Protein AF-A0A4R3AC94-F1 (afdb_monomer)

Mean predicted aligned error: 12.3 Å

Foldseek 3Di:
DDDDDPPDDPDDDPVPPPPVVVLVVLVVLLVQLQVLLQQLLVLVVVCVVPVVVRVVSNVVSVCSNLVSLVVCLVVVVSLVVSLVVVLVDPVQQVAKDFRHHDDPVDPDDCLWGIARSSVSSVQCCVACPVVVHSDGDRTPVPRPDDGPRPDPDPPPPDDVVNVVVVVVVD

Structure (mmCIF, N/CA/C/O backbone):
data_AF-A0A4R3AC94-F1
#
_entry.id   AF-A0A4R3AC94-F1
#
loop_
_atom_site.group_PDB
_atom_site.id
_atom_site.type_symbol
_atom_site.label_atom_id
_atom_site.label_alt_id
_atom_site.label_comp_id
_atom_site.label_asym_id
_atom_site.label_entity_id
_atom_site.label_seq_id
_atom_site.pdbx_PDB_ins_code
_atom_site.Cartn_x
_atom_site.Cartn_y
_atom_site.Cartn_z
_atom_site.occupancy
_atom_site.B_iso_or_equiv
_atom_site.auth_seq_id
_atom_site.auth_comp_id
_atom_site.auth_asym_id
_atom_site.auth_atom_id
_atom_site.pdbx_PDB_model_num
ATOM 1 N N . MET A 1 1 ? -14.802 66.924 27.720 1.00 38.78 1 MET A N 1
ATOM 2 C CA . MET A 1 1 ? -15.294 66.240 26.504 1.00 38.78 1 MET A CA 1
ATOM 3 C C . MET A 1 1 ? -14.454 64.991 26.270 1.00 38.78 1 MET A C 1
ATOM 5 O O . MET A 1 1 ? -13.245 65.135 26.208 1.00 38.78 1 MET A O 1
ATOM 9 N N . ARG A 1 2 ? -15.127 63.834 26.123 1.00 39.66 2 ARG A N 1
ATOM 10 C CA . ARG A 1 2 ? -14.698 62.571 25.467 1.00 39.66 2 ARG A CA 1
ATOM 11 C C . ARG A 1 2 ? -13.507 61.849 26.119 1.00 39.66 2 ARG A C 1
ATOM 13 O O . ARG A 1 2 ? -12.362 62.178 25.867 1.00 39.66 2 ARG A O 1
ATOM 20 N N . VAL A 1 3 ? -13.748 61.033 27.145 1.00 45.91 3 VAL A N 1
ATOM 21 C CA . VAL A 1 3 ? -14.229 59.629 27.113 1.00 45.91 3 VAL A CA 1
ATOM 22 C C . VAL A 1 3 ? -13.205 58.671 26.494 1.00 45.91 3 VAL A C 1
ATOM 24 O O . VAL A 1 3 ? -12.883 58.721 25.314 1.00 45.91 3 VAL A O 1
ATOM 27 N N . ILE A 1 4 ? -12.735 57.829 27.407 1.00 53.28 4 ILE A N 1
ATOM 28 C CA . ILE A 1 4 ? -11.863 56.661 27.361 1.00 53.28 4 ILE A CA 1
ATOM 29 C C . ILE A 1 4 ? -12.256 55.642 26.269 1.00 53.28 4 ILE A C 1
ATOM 31 O O . ILE A 1 4 ? -13.399 55.582 25.823 1.00 53.28 4 ILE A O 1
ATOM 35 N N . THR A 1 5 ? -11.287 54.774 25.953 1.00 53.44 5 THR A N 1
ATOM 36 C CA . THR A 1 5 ? -11.392 53.441 25.321 1.00 53.44 5 THR A CA 1
ATOM 37 C C . THR A 1 5 ? -11.646 53.348 23.819 1.00 53.44 5 THR A C 1
ATOM 39 O O . THR A 1 5 ? -12.766 53.160 23.367 1.00 53.44 5 THR A O 1
ATOM 42 N N . THR A 1 6 ? -10.553 53.219 23.069 1.00 53.44 6 THR A N 1
ATOM 43 C CA . THR A 1 6 ? -10.477 52.282 21.934 1.00 53.44 6 THR A CA 1
ATOM 44 C C . THR A 1 6 ? -9.179 51.482 22.033 1.00 53.44 6 THR A C 1
ATOM 46 O O . THR A 1 6 ? -8.285 51.593 21.202 1.00 53.44 6 THR A O 1
ATOM 49 N N . LEU A 1 7 ? -9.058 50.695 23.105 1.00 52.22 7 LEU A N 1
ATOM 50 C CA . LEU A 1 7 ? -8.028 49.666 23.261 1.00 52.22 7 LEU A CA 1
ATOM 51 C C . LEU A 1 7 ? -8.704 48.343 23.643 1.00 52.22 7 LEU A C 1
ATOM 53 O O . LEU A 1 7 ? -8.470 47.799 24.713 1.00 52.22 7 LEU A O 1
ATOM 57 N N . ALA A 1 8 ? -9.630 47.874 22.806 1.00 55.38 8 ALA A N 1
ATOM 58 C CA . ALA A 1 8 ? -10.289 46.584 22.991 1.00 55.38 8 ALA A CA 1
ATOM 59 C C . ALA A 1 8 ? -10.996 46.147 21.701 1.00 55.38 8 ALA A C 1
ATOM 61 O O . ALA A 1 8 ? -12.207 46.267 21.602 1.00 55.38 8 ALA A O 1
ATOM 62 N N . PHE A 1 9 ? -10.252 45.666 20.702 1.00 48.97 9 PHE A N 1
ATOM 63 C CA . PHE A 1 9 ? -10.801 44.747 19.688 1.00 48.97 9 PHE A CA 1
ATOM 64 C C . PHE A 1 9 ? -9.694 43.884 19.056 1.00 48.97 9 PHE A C 1
ATOM 66 O O . PHE A 1 9 ? -9.683 43.619 17.860 1.00 48.97 9 PHE A O 1
ATOM 73 N N . LEU A 1 10 ? -8.729 43.443 19.873 1.00 48.06 10 LEU A N 1
ATOM 74 C CA . LEU A 1 10 ? -7.705 42.467 19.467 1.00 48.06 10 LEU A CA 1
ATOM 75 C C . LEU A 1 10 ? -7.747 41.203 20.332 1.00 48.06 10 LEU A C 1
ATOM 77 O O . LEU A 1 10 ? -6.744 40.537 20.555 1.00 48.06 10 LEU A O 1
ATOM 81 N N . VAL A 1 11 ? -8.935 40.874 20.833 1.00 53.88 11 VAL A N 1
ATOM 82 C CA . VAL A 1 11 ? -9.229 39.583 21.446 1.00 53.88 11 VAL A CA 1
ATOM 83 C C . VAL A 1 11 ? -10.618 39.205 20.976 1.00 53.88 11 VAL A C 1
ATOM 85 O O . VAL A 1 11 ? -11.588 39.764 21.463 1.00 53.88 11 VAL A O 1
ATOM 88 N N . LEU A 1 12 ? -10.684 38.337 19.971 1.00 47.81 12 LEU A N 1
ATOM 89 C CA . LEU A 1 12 ? -11.731 37.334 19.742 1.00 47.81 12 LEU A CA 1
ATOM 90 C C . LEU A 1 12 ? -11.558 36.809 18.323 1.00 47.81 12 LEU A C 1
ATOM 92 O O . LEU A 1 12 ? -12.331 37.135 17.445 1.00 47.81 12 LEU A O 1
ATOM 96 N N . PHE A 1 13 ? -10.489 36.052 18.108 1.00 43.62 13 PHE A N 1
ATOM 97 C CA . PHE A 1 13 ? -10.521 34.793 17.371 1.00 43.62 13 PHE A CA 1
ATOM 98 C C . PHE A 1 13 ? -9.168 34.127 17.628 1.00 43.62 13 PHE A C 1
ATOM 100 O O . PHE A 1 13 ? -8.237 34.294 16.838 1.00 43.62 13 PHE A O 1
ATOM 107 N N . PRO A 1 14 ? -9.008 33.317 18.690 1.00 46.59 14 PRO A N 1
ATOM 108 C CA . PRO A 1 14 ? -8.213 32.132 18.474 1.00 46.59 14 PRO A CA 1
ATOM 109 C C . PRO A 1 14 ? -9.000 31.352 17.419 1.00 46.59 14 PRO A C 1
ATOM 111 O O . PRO A 1 14 ? -9.983 30.679 17.727 1.00 46.59 14 PRO A O 1
ATOM 114 N N . VAL A 1 15 ? -8.620 31.496 16.147 1.00 44.47 15 VAL A N 1
ATOM 115 C CA . VAL A 1 15 ? -8.930 30.466 15.165 1.00 44.47 15 VAL A CA 1
ATOM 116 C C . VAL A 1 15 ? -8.169 29.259 15.677 1.00 44.47 15 VAL A C 1
ATOM 118 O O . VAL A 1 15 ? -6.987 29.064 15.400 1.00 44.47 15 VAL A O 1
ATOM 121 N N . VAL A 1 16 ? -8.835 28.499 16.541 1.00 44.94 16 VAL A N 1
ATOM 122 C CA . VAL A 1 16 ? -8.410 27.178 16.945 1.00 44.94 16 VAL A CA 1
ATOM 123 C C . VAL A 1 16 ? -8.558 26.349 15.679 1.00 44.94 16 VAL A C 1
ATOM 125 O O . VAL A 1 16 ? -9.530 25.629 15.478 1.00 44.94 16 VAL A O 1
ATOM 128 N N . PHE A 1 17 ? -7.562 26.450 14.799 1.00 45.03 17 PHE A N 1
ATOM 129 C CA . PHE A 1 17 ? -7.185 25.368 13.915 1.00 45.03 17 PHE A CA 1
ATOM 130 C C . PHE A 1 17 ? -6.677 24.237 14.816 1.00 45.03 17 PHE A C 1
ATOM 132 O O . PHE A 1 17 ? -5.504 23.874 14.803 1.00 45.03 17 PHE A O 1
ATOM 139 N N . SER A 1 18 ? -7.588 23.624 15.574 1.00 41.56 18 SER A N 1
ATOM 140 C CA . SER A 1 18 ? -7.488 22.209 15.903 1.00 41.56 18 SER A CA 1
ATOM 141 C C . SER A 1 18 ? -7.780 21.456 14.604 1.00 41.56 18 SER A C 1
ATOM 143 O O . SER A 1 18 ? -8.777 20.758 14.446 1.00 41.56 18 SER A O 1
ATOM 145 N N . GLN A 1 19 ? -6.929 21.690 13.600 1.00 43.16 19 GLN A N 1
ATOM 146 C CA . GLN A 1 19 ? -6.794 20.772 12.492 1.00 43.16 19 GLN A CA 1
ATOM 147 C C . GLN A 1 19 ? -6.398 19.452 13.132 1.00 43.16 19 GLN A C 1
ATOM 149 O O . GLN A 1 19 ? -5.548 19.418 14.026 1.00 43.16 19 GLN A O 1
ATOM 154 N N . ASN A 1 20 ? -7.066 18.391 12.708 1.00 53.25 20 ASN A N 1
ATOM 155 C CA . ASN A 1 20 ? -6.890 17.013 13.141 1.00 53.25 20 ASN A CA 1
ATOM 156 C C . ASN A 1 20 ? -5.480 16.498 12.758 1.00 53.25 20 ASN A C 1
ATOM 158 O O . ASN A 1 20 ? -5.346 15.488 12.076 1.00 53.25 20 ASN A O 1
ATOM 162 N N . ARG A 1 21 ? -4.407 17.162 13.217 1.00 55.94 21 ARG A N 1
ATOM 163 C CA . ARG A 1 21 ? -3.003 16.891 12.868 1.00 55.94 21 ARG A CA 1
ATOM 164 C C . ARG A 1 21 ? -2.630 15.428 13.099 1.00 55.94 21 ARG A C 1
ATOM 166 O O . ARG A 1 21 ? -1.760 14.894 12.419 1.00 55.94 21 ARG A O 1
ATOM 173 N N . SER A 1 22 ? -3.280 14.774 14.064 1.00 60.38 22 SER A N 1
ATOM 174 C CA . SER A 1 22 ? -3.105 13.348 14.333 1.00 60.38 22 SER A CA 1
ATOM 175 C C . SER A 1 22 ? -3.688 12.463 13.228 1.00 60.38 22 SER A C 1
ATOM 177 O O . SER A 1 22 ? -3.003 11.540 12.800 1.00 60.38 22 SER A O 1
ATOM 179 N N . LYS A 1 23 ? -4.898 12.742 12.721 1.00 64.94 23 LYS A N 1
ATOM 180 C CA . LYS A 1 23 ? -5.487 11.998 11.591 1.00 64.94 23 LYS A CA 1
ATOM 181 C C . LYS A 1 23 ? -4.673 12.215 10.319 1.00 64.94 23 LYS A C 1
ATOM 183 O O . LYS A 1 23 ? -4.325 11.238 9.662 1.00 64.94 23 LYS A O 1
ATOM 188 N N . ASP A 1 24 ? -4.274 13.459 10.061 1.00 79.38 24 ASP A N 1
ATOM 189 C CA . ASP A 1 24 ? -3.456 13.820 8.898 1.00 79.38 24 ASP A CA 1
ATOM 190 C C . ASP A 1 24 ? -2.120 13.062 8.896 1.00 79.38 24 ASP A C 1
ATOM 192 O O . ASP A 1 24 ? -1.649 12.616 7.851 1.00 79.38 24 ASP A O 1
ATOM 196 N N . LYS A 1 25 ? -1.530 12.834 10.079 1.00 89.06 25 LYS A N 1
ATOM 197 C CA . LYS A 1 25 ? -0.308 12.032 10.225 1.00 89.06 25 LYS A CA 1
ATOM 198 C C . LYS A 1 25 ? -0.515 10.580 9.783 1.00 89.06 25 LYS A C 1
ATOM 200 O O . LYS A 1 25 ? 0.313 10.068 9.033 1.00 89.06 25 LYS A O 1
ATOM 205 N N . PHE A 1 26 ? -1.569 9.899 10.240 1.00 91.88 26 PHE A N 1
ATOM 206 C CA . PHE A 1 26 ? -1.799 8.492 9.874 1.00 91.88 26 PHE A CA 1
ATOM 207 C C . PHE A 1 26 ? -2.102 8.339 8.381 1.00 91.88 26 PHE A C 1
ATOM 209 O O . PHE A 1 26 ? -1.536 7.455 7.735 1.00 91.88 26 PHE A O 1
ATOM 216 N N . GLU A 1 27 ? -2.921 9.234 7.821 1.00 92.06 27 GLU A N 1
ATOM 217 C CA . GLU A 1 27 ? -3.221 9.249 6.384 1.00 92.06 27 GLU A CA 1
ATOM 218 C C . GLU A 1 27 ? -1.974 9.477 5.541 1.00 92.06 27 GLU A C 1
ATOM 220 O O . GLU A 1 27 ? -1.752 8.774 4.552 1.00 92.06 27 GLU A O 1
ATOM 225 N N . LEU A 1 28 ? -1.118 10.410 5.958 1.00 92.88 28 LEU A N 1
ATOM 226 C CA . LEU A 1 28 ? 0.140 10.690 5.282 1.00 92.88 28 LEU A CA 1
ATOM 227 C C . LEU A 1 28 ? 1.072 9.474 5.287 1.00 92.88 28 LEU A C 1
ATOM 229 O O . LEU A 1 28 ? 1.673 9.157 4.263 1.00 92.88 28 LEU A O 1
ATOM 233 N N . GLU A 1 29 ? 1.203 8.777 6.416 1.00 94.69 29 GLU A N 1
ATOM 234 C CA . GLU A 1 29 ? 2.059 7.589 6.514 1.00 94.69 29 GLU A CA 1
ATOM 235 C C . GLU A 1 29 ? 1.531 6.423 5.665 1.00 94.69 29 GLU A C 1
ATOM 237 O O . GLU A 1 29 ? 2.314 5.767 4.976 1.00 94.69 29 GLU A O 1
ATOM 242 N N . ILE A 1 30 ? 0.212 6.201 5.633 1.00 95.44 30 ILE A N 1
ATOM 243 C CA . ILE A 1 30 ? -0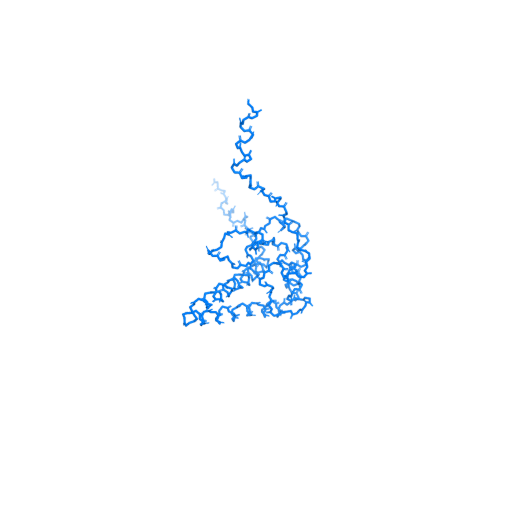.398 5.198 4.745 1.00 95.44 30 ILE A CA 1
ATOM 244 C C . ILE A 1 30 ? -0.211 5.592 3.271 1.00 95.44 30 ILE A C 1
ATOM 246 O O . ILE A 1 30 ? 0.170 4.760 2.446 1.00 95.44 30 ILE A O 1
ATOM 250 N N . SER 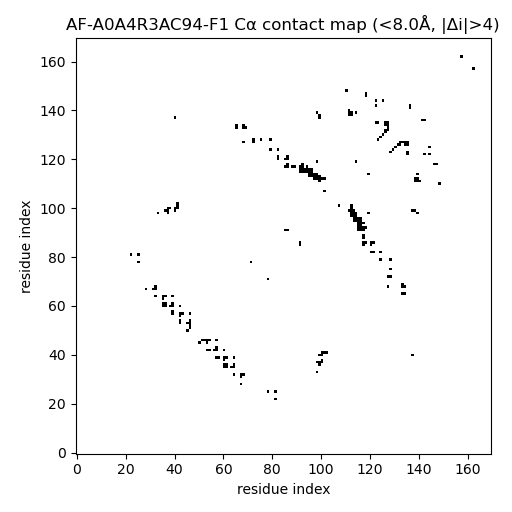A 1 31 ? -0.393 6.867 2.931 1.00 94.50 31 SER A N 1
ATOM 251 C CA . SER A 1 31 ? -0.182 7.371 1.567 1.00 94.50 31 SER A CA 1
ATOM 252 C C . SER A 1 31 ? 1.271 7.200 1.113 1.00 94.50 31 SER A C 1
ATOM 254 O O . SER A 1 31 ? 1.539 6.789 -0.022 1.00 94.50 31 SER A O 1
ATOM 256 N N . ARG A 1 32 ? 2.231 7.448 2.013 1.00 95.94 32 ARG A N 1
ATOM 257 C CA . ARG A 1 32 ? 3.661 7.205 1.778 1.00 95.94 32 ARG A CA 1
ATOM 258 C C . ARG A 1 32 ? 3.963 5.726 1.558 1.00 95.94 32 ARG A C 1
ATOM 260 O O . ARG A 1 32 ? 4.694 5.408 0.623 1.00 95.94 32 ARG A O 1
ATOM 267 N N . LEU A 1 33 ? 3.366 4.832 2.349 1.00 97.38 33 LEU A N 1
ATOM 268 C CA . LEU A 1 33 ? 3.495 3.384 2.172 1.00 97.38 33 LEU A CA 1
ATOM 269 C C . LEU A 1 33 ? 3.056 2.942 0.768 1.00 97.38 33 LEU A C 1
ATOM 271 O O . LEU A 1 33 ? 3.803 2.239 0.086 1.00 97.38 33 LEU A O 1
ATOM 275 N N . ILE A 1 34 ? 1.869 3.362 0.318 1.00 97.00 34 ILE A N 1
ATOM 276 C CA . ILE A 1 34 ? 1.346 2.980 -1.005 1.00 97.00 34 ILE A CA 1
ATOM 277 C C . ILE A 1 34 ? 2.173 3.595 -2.133 1.00 97.00 34 ILE A C 1
ATOM 279 O O . ILE A 1 34 ? 2.464 2.928 -3.125 1.00 97.00 34 ILE A O 1
ATOM 283 N N . THR A 1 35 ? 2.640 4.830 -1.962 1.00 95.94 35 THR A N 1
ATOM 284 C CA . THR A 1 35 ? 3.557 5.462 -2.919 1.00 95.94 35 THR A CA 1
ATOM 285 C C . THR A 1 35 ? 4.869 4.682 -3.034 1.00 95.94 35 THR A C 1
ATOM 287 O O . THR A 1 35 ? 5.311 4.387 -4.145 1.00 95.94 35 THR A O 1
ATOM 290 N N . ALA A 1 36 ? 5.467 4.288 -1.906 1.00 97.19 36 ALA A N 1
ATOM 291 C CA . ALA A 1 36 ? 6.700 3.504 -1.884 1.00 97.19 36 ALA A CA 1
ATOM 292 C C . ALA A 1 36 ? 6.512 2.115 -2.519 1.00 97.19 36 ALA A C 1
ATOM 294 O O . ALA A 1 36 ? 7.347 1.704 -3.325 1.00 97.19 36 ALA A O 1
ATOM 295 N N . LYS A 1 37 ? 5.388 1.435 -2.239 1.00 97.25 37 LYS A N 1
ATOM 296 C CA . LYS A 1 37 ? 5.006 0.171 -2.897 1.00 97.25 37 LYS A CA 1
ATOM 297 C C . LYS A 1 37 ? 4.986 0.321 -4.418 1.00 97.25 37 LYS A C 1
ATOM 299 O O . LYS A 1 37 ? 5.644 -0.437 -5.122 1.00 97.25 37 LYS A O 1
ATOM 304 N N . ARG A 1 38 ? 4.268 1.322 -4.933 1.00 95.75 38 ARG A N 1
ATOM 305 C CA . ARG A 1 38 ? 4.139 1.551 -6.383 1.00 95.75 38 ARG A CA 1
ATOM 306 C C . ARG A 1 38 ? 5.470 1.911 -7.035 1.00 95.75 38 ARG A C 1
ATOM 308 O O . ARG A 1 38 ? 5.736 1.491 -8.157 1.00 95.75 38 ARG A O 1
ATOM 315 N N . GLN A 1 39 ? 6.314 2.671 -6.341 1.00 96.38 39 GLN A N 1
ATOM 316 C CA . GLN A 1 39 ? 7.653 2.995 -6.828 1.00 96.38 39 GLN A CA 1
ATOM 317 C C . GLN A 1 39 ? 8.533 1.742 -6.923 1.00 96.38 39 GLN A C 1
ATOM 319 O O . GLN A 1 39 ? 9.263 1.586 -7.902 1.00 96.38 39 GLN A O 1
ATOM 324 N N . TYR A 1 40 ? 8.439 0.844 -5.940 1.00 97.44 40 TYR A N 1
ATOM 325 C CA . TYR A 1 40 ? 9.111 -0.450 -5.987 1.00 97.44 40 TYR A CA 1
ATOM 326 C C . TYR A 1 40 ? 8.623 -1.300 -7.163 1.00 97.44 40 TYR A C 1
ATOM 328 O O . TYR A 1 40 ? 9.443 -1.728 -7.969 1.00 97.44 40 TYR A O 1
ATOM 336 N N . GLU A 1 41 ? 7.309 -1.461 -7.334 1.00 95.94 41 GLU A N 1
ATOM 337 C CA . GLU A 1 41 ? 6.729 -2.219 -8.455 1.00 95.94 41 GLU A CA 1
ATOM 338 C C . GLU A 1 41 ? 7.154 -1.665 -9.821 1.00 95.94 41 GLU A C 1
ATOM 340 O O . GLU A 1 41 ? 7.499 -2.425 -10.725 1.00 95.94 41 GLU A O 1
ATOM 345 N N . LYS A 1 42 ? 7.201 -0.334 -9.958 1.00 94.69 42 LYS A N 1
ATOM 346 C CA . LYS A 1 42 ? 7.699 0.342 -11.160 1.00 94.69 42 LYS A CA 1
ATOM 347 C C . LYS A 1 42 ? 9.138 -0.050 -11.482 1.00 94.69 42 LYS A C 1
ATOM 349 O O . LYS A 1 42 ? 9.451 -0.387 -12.623 1.00 94.69 42 LYS A O 1
ATOM 354 N N . PHE A 1 43 ? 10.036 0.030 -10.502 1.00 95.94 43 PHE A N 1
ATOM 355 C CA . PHE A 1 43 ? 11.441 -0.297 -10.736 1.00 95.94 43 PHE A CA 1
ATOM 356 C C . PHE A 1 43 ? 11.685 -1.793 -10.860 1.00 95.94 43 PHE A C 1
ATOM 358 O O . PHE A 1 43 ? 12.597 -2.188 -11.582 1.00 95.94 43 PHE A O 1
ATOM 365 N N . GLU A 1 44 ? 10.872 -2.622 -10.216 1.00 95.12 44 GLU A N 1
ATOM 366 C CA . GLU A 1 44 ? 10.873 -4.062 -10.428 1.00 95.12 44 GLU A CA 1
ATOM 367 C C . GLU A 1 44 ? 10.589 -4.373 -11.902 1.00 95.12 44 GLU A C 1
ATOM 369 O O . GLU A 1 44 ? 11.382 -5.062 -12.540 1.00 95.12 44 GLU A O 1
ATOM 374 N N . GLU A 1 45 ? 9.545 -3.769 -12.474 1.00 92.88 45 GLU A N 1
ATOM 375 C CA . GLU A 1 45 ? 9.205 -3.934 -13.887 1.00 92.88 45 GLU A CA 1
ATOM 376 C C . GLU A 1 45 ? 10.290 -3.383 -14.825 1.00 92.88 45 GLU A C 1
ATOM 378 O O . GLU A 1 45 ? 10.673 -4.029 -15.799 1.00 92.88 45 GLU A O 1
ATOM 383 N N . TYR A 1 46 ? 10.857 -2.211 -14.525 1.00 93.50 46 TYR A N 1
ATOM 384 C CA . TYR A 1 46 ? 11.927 -1.639 -15.351 1.00 93.50 46 TYR A CA 1
ATOM 385 C C . TYR A 1 46 ? 13.217 -2.459 -15.298 1.00 93.50 46 TYR A C 1
ATOM 387 O O . TYR A 1 46 ? 13.938 -2.531 -16.295 1.00 93.50 46 TYR A O 1
ATOM 395 N N . THR A 1 47 ? 13.497 -3.106 -14.166 1.00 95.00 47 THR A N 1
ATOM 396 C CA . THR A 1 47 ? 14.659 -3.991 -14.011 1.00 95.00 47 THR A CA 1
ATOM 397 C C . THR A 1 47 ? 14.531 -5.231 -14.898 1.00 95.00 47 THR A C 1
ATOM 399 O O . THR A 1 47 ? 15.552 -5.708 -15.379 1.00 95.00 47 THR A O 1
ATOM 402 N N . LEU A 1 48 ? 13.311 -5.709 -15.194 1.00 92.25 48 LEU A N 1
ATOM 403 C CA . LEU A 1 48 ? 13.102 -6.806 -16.156 1.00 92.25 48 LEU A CA 1
ATOM 404 C C . LEU A 1 48 ? 13.564 -6.432 -17.572 1.00 92.25 48 LEU A C 1
ATOM 406 O O . LEU A 1 48 ? 14.031 -7.289 -18.312 1.00 92.25 48 LEU A O 1
ATOM 410 N N . LYS A 1 49 ? 13.450 -5.150 -17.945 1.00 91.38 49 LYS A N 1
ATOM 411 C CA . LYS A 1 49 ? 13.820 -4.645 -19.277 1.00 91.38 49 LYS A CA 1
ATOM 412 C C . LYS A 1 49 ? 15.273 -4.168 -19.352 1.00 91.38 49 LYS A C 1
ATOM 414 O O . LYS A 1 49 ? 15.913 -4.317 -20.387 1.00 91.38 49 LYS A O 1
ATOM 419 N N . LYS A 1 50 ? 15.776 -3.517 -18.296 1.00 92.75 50 LYS A N 1
ATOM 420 C CA . LYS A 1 50 ? 17.119 -2.904 -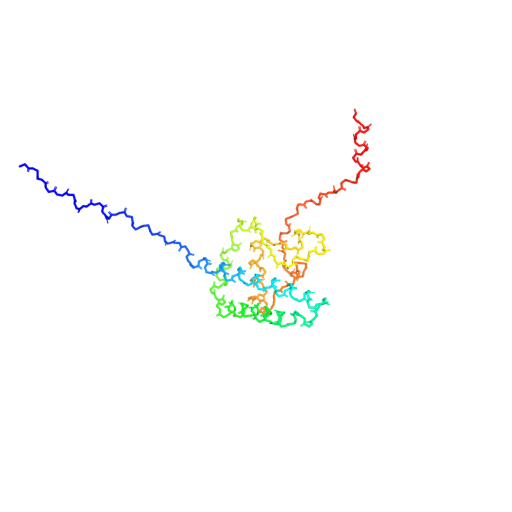18.241 1.00 92.75 50 LYS A CA 1
ATOM 421 C C . LYS A 1 50 ? 17.733 -3.072 -16.842 1.00 92.75 50 LYS A C 1
ATOM 423 O O . LYS A 1 50 ? 17.753 -2.105 -16.071 1.00 92.75 50 LYS A O 1
ATOM 428 N N . PRO A 1 51 ? 18.217 -4.274 -16.487 1.00 91.56 51 PRO A N 1
ATOM 429 C CA . PRO A 1 51 ? 18.631 -4.588 -15.121 1.00 91.56 51 PRO A CA 1
ATOM 430 C C . PRO A 1 51 ? 19.757 -3.683 -14.614 1.00 91.56 51 PRO A C 1
ATOM 432 O O . PRO A 1 51 ? 19.632 -3.116 -13.528 1.00 91.56 51 PRO A O 1
ATOM 435 N N . ASP A 1 52 ? 20.788 -3.447 -15.427 1.00 93.69 52 ASP A N 1
ATOM 436 C CA . ASP A 1 52 ? 21.972 -2.668 -15.030 1.00 93.69 52 ASP A CA 1
ATOM 437 C C . ASP A 1 52 ? 21.651 -1.207 -14.694 1.00 93.69 52 ASP A C 1
ATOM 439 O O . ASP A 1 52 ? 22.326 -0.581 -13.881 1.00 93.69 52 ASP A O 1
ATOM 443 N N . ARG A 1 53 ? 20.576 -0.660 -15.275 1.00 93.50 53 ARG A N 1
ATOM 444 C CA . ARG A 1 53 ? 20.165 0.732 -15.057 1.00 93.50 53 ARG A CA 1
ATOM 445 C C . ARG A 1 53 ? 19.300 0.917 -13.815 1.00 93.50 53 ARG A C 1
ATOM 447 O O . ARG A 1 53 ? 19.331 1.982 -13.203 1.00 93.50 53 ARG A O 1
ATOM 454 N N . TYR A 1 54 ? 18.476 -0.076 -13.481 1.00 94.62 54 TYR A N 1
ATOM 455 C CA . TYR A 1 54 ? 17.401 0.093 -12.498 1.00 94.62 54 TYR A CA 1
ATOM 456 C C . TYR A 1 54 ? 17.565 -0.745 -11.231 1.00 94.62 54 TYR A C 1
ATOM 458 O O . TYR A 1 54 ? 16.846 -0.488 -10.266 1.00 94.62 54 TYR A O 1
ATOM 466 N N . LYS A 1 55 ? 18.531 -1.673 -11.173 1.00 95.88 55 LYS A N 1
ATOM 467 C CA . LYS A 1 55 ? 18.747 -2.544 -10.005 1.00 95.88 55 LYS A CA 1
ATOM 468 C C . LYS A 1 55 ? 18.891 -1.763 -8.695 1.00 95.88 55 LYS A C 1
ATOM 470 O O . LYS A 1 55 ? 18.154 -2.027 -7.752 1.00 95.88 55 LYS A O 1
ATOM 475 N N . GLN A 1 56 ? 19.754 -0.745 -8.657 1.00 95.88 56 GLN A N 1
ATOM 476 C CA . GLN A 1 56 ? 19.954 0.064 -7.447 1.00 95.88 56 GLN A CA 1
ATOM 477 C C . GLN A 1 56 ? 18.683 0.824 -7.030 1.00 95.88 56 GLN A C 1
ATOM 479 O O . GLN A 1 56 ? 18.372 0.924 -5.844 1.00 95.88 56 GLN A O 1
ATOM 484 N N . LEU A 1 57 ? 17.913 1.331 -7.998 1.00 95.62 57 LEU A N 1
ATOM 485 C CA . LEU A 1 57 ? 16.652 2.029 -7.730 1.00 95.62 57 LEU A CA 1
ATOM 486 C C . LEU A 1 57 ? 15.568 1.069 -7.223 1.00 95.62 57 LEU A C 1
ATOM 488 O O . LEU A 1 57 ? 14.817 1.419 -6.309 1.00 95.62 57 LEU A O 1
ATOM 492 N N . LYS A 1 58 ? 15.515 -0.157 -7.757 1.00 96.69 58 LYS A N 1
ATOM 493 C CA . LYS A 1 58 ? 14.652 -1.231 -7.251 1.00 96.69 58 LYS A CA 1
ATOM 494 C C . LYS A 1 58 ? 14.995 -1.565 -5.799 1.00 96.69 58 LYS A C 1
ATOM 496 O O . LYS A 1 58 ? 14.104 -1.589 -4.957 1.00 96.69 58 LYS A O 1
ATOM 501 N N . ASP A 1 59 ? 16.272 -1.754 -5.487 1.00 96.69 59 ASP A N 1
ATOM 502 C CA . ASP A 1 59 ? 16.694 -2.121 -4.133 1.00 96.69 59 ASP A CA 1
ATOM 503 C C . ASP A 1 59 ? 16.436 -0.976 -3.138 1.00 96.69 59 ASP A C 1
ATOM 505 O O . ASP A 1 59 ? 15.937 -1.210 -2.036 1.00 96.69 59 ASP A O 1
ATOM 509 N N . SER A 1 60 ? 16.686 0.275 -3.537 1.00 96.38 60 SER A N 1
ATOM 510 C CA . SER A 1 60 ? 16.397 1.465 -2.723 1.00 96.38 60 SER A CA 1
ATOM 511 C C . SER A 1 60 ? 14.897 1.639 -2.451 1.00 96.38 60 SER A C 1
ATOM 513 O O . SER A 1 60 ? 14.479 1.834 -1.306 1.00 96.38 60 SER A O 1
ATOM 515 N N . SER A 1 61 ? 14.066 1.515 -3.488 1.00 97.00 61 SER A N 1
ATOM 516 C CA . SER A 1 61 ? 12.608 1.609 -3.346 1.00 97.00 61 SER A CA 1
ATOM 517 C C . SER A 1 61 ? 12.030 0.464 -2.512 1.00 97.00 61 SER A C 1
ATOM 519 O O . SER A 1 61 ? 11.150 0.711 -1.687 1.00 97.00 61 SER A O 1
ATOM 521 N N . TYR A 1 62 ? 12.577 -0.751 -2.631 1.00 97.94 62 TYR A N 1
ATOM 522 C CA . TYR A 1 62 ? 12.227 -1.875 -1.763 1.00 97.94 62 TYR A CA 1
ATOM 523 C C . TYR A 1 62 ? 12.545 -1.583 -0.290 1.00 97.94 62 TYR A C 1
ATOM 525 O O . TYR A 1 62 ? 11.686 -1.757 0.573 1.00 97.94 62 TYR A O 1
ATOM 533 N N . HIS A 1 63 ? 13.742 -1.067 0.011 1.00 97.94 63 HIS A N 1
ATOM 534 C CA . HIS A 1 63 ? 14.112 -0.693 1.381 1.00 97.94 63 HIS A CA 1
ATOM 535 C C . HIS A 1 63 ? 13.184 0.377 1.959 1.00 97.94 63 HIS A C 1
ATOM 537 O O . HIS A 1 63 ? 12.754 0.257 3.107 1.00 97.94 63 HIS A O 1
ATOM 543 N N . SER A 1 64 ? 12.835 1.396 1.168 1.00 97.50 64 SER A N 1
ATOM 544 C CA . SER A 1 64 ? 11.876 2.424 1.584 1.00 97.50 64 SER A CA 1
ATOM 545 C C . SER A 1 64 ? 10.502 1.821 1.883 1.00 97.50 64 SER A C 1
ATOM 547 O O . SER A 1 64 ? 9.935 2.066 2.949 1.00 97.50 64 SER A O 1
ATOM 549 N N . TYR A 1 65 ? 9.998 0.970 0.986 1.00 98.25 65 TYR A N 1
ATOM 550 C CA . TYR A 1 65 ? 8.714 0.294 1.134 1.00 98.25 65 TYR A CA 1
ATOM 551 C C . TYR A 1 65 ? 8.642 -0.557 2.412 1.00 98.25 65 TYR A C 1
ATOM 553 O O . TYR A 1 65 ? 7.743 -0.372 3.237 1.00 98.25 65 TYR A O 1
ATOM 561 N N . ILE A 1 66 ? 9.629 -1.429 2.629 1.00 98.25 66 ILE A N 1
ATOM 562 C CA . ILE A 1 66 ? 9.717 -2.251 3.843 1.00 98.25 66 ILE A CA 1
ATOM 563 C C . ILE A 1 66 ? 9.913 -1.380 5.092 1.00 98.25 66 ILE A C 1
ATOM 565 O O . ILE A 1 66 ? 9.364 -1.688 6.151 1.00 98.25 66 ILE A O 1
ATOM 569 N N . GLY A 1 67 ? 10.652 -0.273 4.983 1.00 97.62 67 GLY A N 1
ATOM 570 C CA . GLY A 1 67 ? 10.826 0.701 6.060 1.00 97.62 67 GLY A CA 1
ATOM 571 C C . GLY A 1 67 ? 9.498 1.270 6.562 1.00 97.62 67 GLY A C 1
ATOM 572 O O . GLY A 1 67 ? 9.268 1.311 7.772 1.00 97.62 67 GLY A O 1
ATOM 573 N N . TYR A 1 68 ? 8.583 1.625 5.654 1.00 97.69 68 TYR A N 1
ATOM 574 C CA . TYR A 1 68 ? 7.240 2.073 6.034 1.00 97.69 68 TYR A CA 1
ATOM 575 C C . TYR A 1 68 ? 6.424 0.966 6.710 1.00 97.69 68 TYR A C 1
ATOM 577 O O . TYR A 1 68 ? 5.795 1.228 7.734 1.00 97.69 68 TYR A O 1
ATOM 585 N N . ILE A 1 69 ? 6.477 -0.277 6.219 1.00 97.75 69 ILE A N 1
ATOM 586 C CA . ILE A 1 69 ? 5.787 -1.406 6.872 1.00 97.75 69 ILE A CA 1
ATOM 587 C C . ILE A 1 69 ? 6.302 -1.602 8.301 1.00 97.75 69 ILE A C 1
ATOM 589 O O . ILE A 1 69 ? 5.505 -1.702 9.234 1.00 97.75 69 ILE A O 1
ATOM 593 N N . LYS A 1 70 ? 7.626 -1.585 8.498 1.00 97.69 70 LYS A N 1
ATOM 594 C CA . LYS A 1 70 ? 8.238 -1.682 9.832 1.00 97.69 70 LYS A CA 1
ATOM 595 C C . LYS A 1 70 ? 7.771 -0.557 10.755 1.00 97.69 70 LYS A C 1
ATOM 597 O O . LYS A 1 70 ? 7.427 -0.825 11.902 1.00 97.69 70 LYS A O 1
ATOM 602 N N . LYS A 1 71 ? 7.698 0.678 10.251 1.00 95.81 71 LYS A N 1
ATOM 603 C CA . LYS A 1 71 ? 7.217 1.844 11.007 1.00 95.81 71 LYS A CA 1
ATOM 604 C C . LYS A 1 71 ? 5.741 1.734 11.406 1.00 95.81 71 LYS A C 1
ATOM 606 O O . LYS A 1 71 ? 5.368 2.152 12.503 1.00 95.81 71 LYS A O 1
ATOM 611 N N . LEU A 1 72 ? 4.894 1.179 10.539 1.00 95.88 72 LEU A N 1
ATOM 612 C CA . LEU A 1 72 ? 3.495 0.898 10.872 1.00 95.88 72 LEU A CA 1
ATOM 613 C C . LEU A 1 72 ? 3.406 -0.169 11.968 1.00 95.88 72 LEU A C 1
ATOM 615 O O . LEU A 1 72 ? 2.698 0.025 12.954 1.00 95.88 72 LEU A O 1
ATOM 619 N N . LYS A 1 73 ? 4.169 -1.263 11.834 1.00 96.12 73 LYS A N 1
ATOM 620 C CA . LYS A 1 73 ? 4.218 -2.351 12.825 1.00 96.12 73 LYS A CA 1
ATOM 621 C C . LYS A 1 73 ? 4.729 -1.888 14.190 1.00 96.12 73 LYS A C 1
ATOM 623 O O . LYS A 1 73 ? 4.132 -2.240 15.205 1.00 96.12 73 LYS A O 1
ATOM 628 N N . SER A 1 74 ? 5.770 -1.053 14.235 1.00 96.06 74 SER A N 1
ATOM 629 C CA . SER A 1 74 ? 6.306 -0.522 15.498 1.00 96.06 74 SER A CA 1
ATOM 630 C C . SER A 1 74 ? 5.301 0.358 16.248 1.00 96.06 74 SER A C 1
ATOM 632 O O . SER A 1 74 ? 5.371 0.461 17.465 1.00 96.06 74 SER A O 1
ATOM 634 N N . ASN A 1 75 ? 4.345 0.963 15.535 1.00 94.81 75 ASN A N 1
ATOM 635 C CA . ASN A 1 75 ? 3.269 1.785 16.095 1.00 94.81 75 ASN A CA 1
ATOM 636 C C . ASN A 1 75 ? 1.897 1.093 15.958 1.00 94.81 75 ASN A C 1
ATOM 638 O O . ASN A 1 75 ? 0.869 1.752 15.780 1.00 94.81 75 ASN A O 1
ATOM 642 N N . SER A 1 76 ? 1.875 -0.245 16.010 1.00 93.81 76 SER A N 1
ATOM 643 C CA . SER A 1 76 ? 0.709 -1.061 15.643 1.00 93.81 76 SER A CA 1
ATOM 644 C C . SER A 1 76 ? -0.571 -0.687 16.383 1.00 93.81 76 SER A C 1
ATOM 646 O O . SER A 1 76 ? -1.624 -0.624 15.758 1.00 93.81 76 SER A O 1
ATOM 648 N N . LYS A 1 77 ? -0.508 -0.399 17.689 1.00 94.75 77 LYS A N 1
ATOM 649 C CA . LYS A 1 77 ? -1.687 -0.033 18.491 1.00 94.75 77 LYS A CA 1
ATOM 650 C C . LYS A 1 77 ? -2.376 1.226 17.959 1.00 94.75 77 LYS A C 1
ATOM 652 O O . LYS A 1 77 ? -3.596 1.242 17.813 1.00 94.75 77 LYS A O 1
ATOM 657 N N . GLU A 1 78 ? -1.599 2.263 17.656 1.00 94.25 78 GLU A N 1
ATOM 658 C CA . GLU A 1 78 ? -2.120 3.537 17.156 1.00 94.25 78 GLU A CA 1
ATOM 659 C C . GLU A 1 78 ? -2.702 3.389 15.748 1.00 94.25 78 GLU A C 1
ATOM 661 O O . GLU A 1 78 ? -3.838 3.799 15.508 1.00 94.25 78 GLU A O 1
ATOM 666 N N . PHE A 1 79 ? -1.968 2.734 14.840 1.00 94.38 79 PHE A N 1
ATOM 667 C CA . PHE A 1 79 ? -2.438 2.503 13.472 1.00 94.38 79 PHE A CA 1
ATOM 668 C C . PHE A 1 79 ? -3.656 1.578 13.420 1.00 94.38 79 PHE A C 1
ATOM 670 O O . PHE A 1 79 ? -4.599 1.889 12.697 1.00 94.38 79 PHE A O 1
ATOM 677 N N . LYS A 1 80 ? -3.688 0.492 14.208 1.00 94.00 80 LYS A N 1
ATOM 678 C CA . LYS A 1 80 ? -4.875 -0.372 14.334 1.00 94.00 80 LYS A CA 1
ATOM 679 C C . LYS A 1 80 ? -6.082 0.431 14.797 1.00 94.00 80 LYS A C 1
ATOM 681 O O . LYS A 1 80 ? -7.147 0.310 14.209 1.00 94.00 80 LYS A O 1
ATOM 686 N N . ASN A 1 81 ? -5.931 1.263 15.830 1.00 94.12 81 ASN A N 1
ATOM 687 C CA . ASN A 1 81 ? -7.039 2.076 16.325 1.00 94.12 81 ASN A CA 1
ATOM 688 C C . ASN A 1 81 ? -7.525 3.080 15.267 1.00 94.12 81 ASN A C 1
ATOM 690 O O . ASN A 1 81 ? -8.727 3.204 15.042 1.00 94.12 81 ASN A O 1
ATOM 694 N N . TYR A 1 82 ? -6.603 3.764 14.583 1.00 94.44 82 TYR A N 1
ATOM 695 C CA . TYR A 1 82 ? -6.946 4.669 13.486 1.00 94.44 82 TYR A CA 1
ATOM 696 C C . TYR A 1 82 ? -7.708 3.934 12.371 1.00 94.44 82 TYR A C 1
ATOM 698 O O . TYR A 1 82 ? -8.811 4.344 12.013 1.00 94.44 82 TYR A O 1
ATOM 706 N N . ILE A 1 83 ? -7.173 2.810 11.887 1.00 93.62 83 ILE A N 1
ATOM 707 C CA . ILE A 1 83 ? -7.772 2.013 10.810 1.00 93.62 83 ILE A CA 1
ATOM 708 C C . ILE A 1 83 ? -9.137 1.461 11.223 1.00 93.62 83 ILE A C 1
ATOM 710 O O . ILE A 1 83 ? -10.099 1.631 10.482 1.00 93.62 83 ILE A O 1
ATOM 714 N N . ASN A 1 84 ? -9.261 0.881 12.417 1.00 93.06 84 ASN A N 1
ATOM 715 C CA . ASN A 1 84 ? -10.522 0.327 12.917 1.00 93.06 84 ASN A CA 1
ATOM 716 C C . ASN A 1 84 ? -11.625 1.382 13.055 1.00 93.06 84 ASN A C 1
ATOM 718 O O . ASN A 1 84 ? -12.807 1.062 12.932 1.00 93.06 84 ASN A O 1
ATOM 722 N N . ASN A 1 85 ? -11.262 2.639 13.313 1.00 92.56 85 ASN A N 1
ATOM 723 C CA . ASN A 1 85 ? -12.216 3.742 13.305 1.00 92.56 85 ASN A CA 1
ATOM 724 C C . ASN A 1 85 ? -12.521 4.216 11.881 1.00 92.56 85 ASN A C 1
ATOM 726 O O . ASN A 1 85 ? -13.674 4.503 11.574 1.00 92.56 85 ASN A O 1
ATOM 730 N N . ALA A 1 86 ? -11.519 4.252 11.001 1.00 91.19 86 ALA A N 1
ATOM 731 C CA . ALA A 1 86 ? -11.689 4.673 9.617 1.00 91.19 86 ALA A CA 1
ATOM 732 C C . ALA A 1 86 ? -12.575 3.711 8.808 1.00 91.19 86 ALA A C 1
ATOM 734 O O . ALA A 1 86 ? -13.456 4.170 8.092 1.00 91.19 86 ALA A O 1
ATOM 735 N N . ILE A 1 87 ? -12.429 2.391 8.971 1.00 90.44 87 ILE A N 1
ATOM 736 C CA . ILE A 1 87 ? -13.238 1.388 8.245 1.00 90.44 87 ILE A CA 1
ATOM 737 C C . ILE A 1 87 ? -14.736 1.429 8.587 1.00 90.44 87 ILE A C 1
ATOM 739 O O . ILE A 1 87 ? -15.538 0.837 7.872 1.00 90.44 87 ILE A O 1
ATOM 743 N N . LYS A 1 88 ? -15.129 2.124 9.663 1.00 90.25 88 LYS A N 1
ATOM 744 C CA . LYS A 1 88 ? -16.541 2.361 10.007 1.00 90.25 88 LYS A CA 1
ATOM 745 C C . LYS A 1 88 ? -17.164 3.486 9.173 1.00 90.25 88 LYS A C 1
ATOM 747 O O . LYS A 1 88 ? -18.384 3.601 9.137 1.00 90.25 88 LYS A O 1
ATOM 752 N N . ASN A 1 89 ? -16.349 4.323 8.528 1.00 89.25 89 ASN A N 1
ATOM 753 C CA . ASN A 1 89 ? -16.817 5.411 7.680 1.00 89.25 89 ASN A CA 1
ATOM 754 C C . ASN A 1 89 ? -17.052 4.914 6.247 1.00 89.25 89 ASN A C 1
ATOM 756 O O . ASN A 1 89 ? -16.113 4.783 5.462 1.00 89.25 89 ASN A O 1
ATOM 760 N N . THR A 1 90 ? -18.316 4.688 5.894 1.00 86.06 90 THR A N 1
ATOM 761 C CA . THR A 1 90 ? -18.721 4.192 4.571 1.00 86.06 90 THR A CA 1
ATOM 762 C C . THR A 1 90 ? -18.437 5.166 3.430 1.00 86.06 90 THR A C 1
ATOM 764 O O . THR A 1 90 ? -18.356 4.737 2.284 1.00 86.06 90 THR A O 1
ATOM 767 N N . GLU A 1 91 ? -18.237 6.459 3.704 1.00 88.31 91 GLU A N 1
ATOM 768 C CA . GLU A 1 91 ? -17.905 7.445 2.665 1.00 88.31 91 GLU A CA 1
ATOM 769 C C . GLU A 1 91 ? -16.530 7.188 2.032 1.00 88.31 91 GLU A C 1
ATOM 771 O O . GLU A 1 91 ? -16.314 7.514 0.866 1.00 88.31 91 GLU A O 1
ATOM 776 N N . LEU A 1 92 ? -15.622 6.517 2.753 1.00 87.69 92 LEU A N 1
ATOM 777 C CA . LEU A 1 92 ? -14.305 6.135 2.233 1.00 87.69 92 LEU A CA 1
ATOM 778 C C . LEU A 1 92 ? -14.372 5.088 1.109 1.00 87.69 92 LEU A C 1
ATOM 780 O O . LEU A 1 92 ? -13.372 4.853 0.434 1.00 87.69 92 LEU A O 1
ATOM 784 N N . ASP A 1 93 ? -15.530 4.457 0.898 1.00 88.38 93 ASP A N 1
ATOM 785 C CA . ASP A 1 93 ? -15.756 3.522 -0.210 1.00 88.38 93 ASP A CA 1
ATOM 786 C C . ASP A 1 93 ? -15.827 4.245 -1.571 1.00 88.38 93 ASP A C 1
ATOM 788 O O . ASP A 1 93 ? -15.575 3.652 -2.619 1.00 88.38 93 ASP A O 1
ATOM 792 N N . LYS A 1 94 ? -16.131 5.552 -1.559 1.00 87.00 94 LYS A N 1
ATOM 793 C CA . LYS A 1 94 ? -16.227 6.399 -2.759 1.00 87.00 94 LYS A CA 1
ATOM 794 C C . LYS A 1 94 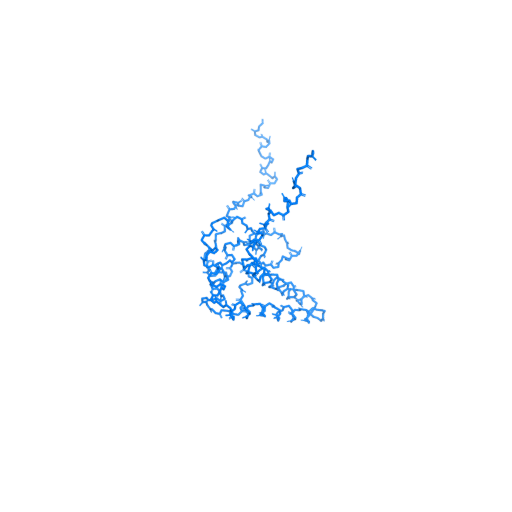? -14.873 6.977 -3.191 1.00 87.00 94 LYS A C 1
ATOM 796 O O . LYS A 1 94 ? -14.719 7.377 -4.342 1.00 87.00 94 LYS A O 1
ATOM 801 N N . GLU A 1 95 ? -13.894 7.038 -2.287 1.00 88.75 95 GLU A N 1
ATOM 802 C CA . GLU A 1 95 ? -12.556 7.571 -2.567 1.00 88.75 95 GLU A CA 1
ATOM 803 C C . GLU A 1 95 ? -11.672 6.470 -3.168 1.00 88.75 95 GLU A C 1
ATOM 805 O O . GLU A 1 95 ? -11.267 5.542 -2.470 1.00 88.75 95 GLU A O 1
ATOM 810 N N . LEU A 1 96 ? -11.374 6.560 -4.468 1.00 89.81 96 LEU A N 1
ATOM 811 C CA . LEU A 1 96 ? -10.518 5.602 -5.173 1.00 89.81 96 LEU A CA 1
ATOM 812 C C . LEU A 1 96 ? -9.056 6.055 -5.175 1.00 89.81 96 LEU A C 1
ATOM 814 O O . LEU A 1 96 ? -8.735 7.196 -5.501 1.00 89.81 96 LEU A O 1
ATOM 818 N N . LEU A 1 97 ? -8.157 5.124 -4.868 1.00 91.81 97 LEU A N 1
ATOM 819 C CA . LEU A 1 97 ? -6.717 5.338 -4.800 1.00 91.81 97 LEU A CA 1
ATOM 820 C C . LEU A 1 97 ? -5.990 4.360 -5.718 1.00 91.81 97 LEU A C 1
ATOM 822 O O . LEU A 1 97 ? -6.379 3.204 -5.865 1.00 91.81 97 LEU A O 1
ATOM 826 N N . MET A 1 98 ? -4.877 4.803 -6.298 1.00 91.50 98 MET A N 1
ATOM 827 C CA . MET A 1 98 ? -3.987 3.925 -7.056 1.00 91.50 98 MET A CA 1
ATOM 828 C C . MET A 1 98 ? -3.247 2.988 -6.095 1.00 91.50 98 MET A C 1
ATOM 830 O O . MET A 1 98 ? -2.454 3.449 -5.273 1.00 91.50 98 MET A O 1
ATOM 834 N N . TYR A 1 99 ? -3.478 1.684 -6.220 1.00 93.75 99 TYR A N 1
ATOM 835 C CA . TYR A 1 99 ? -2.877 0.649 -5.377 1.00 93.75 99 TYR A CA 1
ATOM 836 C C . TYR A 1 99 ? -1.598 0.058 -5.972 1.00 93.75 99 TYR A C 1
ATOM 838 O O . TYR A 1 99 ? -0.621 -0.185 -5.253 1.00 93.75 99 TYR A O 1
ATOM 846 N N . SER A 1 100 ? -1.607 -0.169 -7.284 1.00 92.62 100 SER A N 1
ATOM 847 C CA . SER A 1 100 ? -0.512 -0.811 -8.013 1.00 92.62 100 SER A CA 1
ATOM 848 C C . SER A 1 100 ? 0.122 0.144 -9.023 1.00 92.62 100 SER A C 1
ATOM 850 O O . SER A 1 100 ? -0.430 1.196 -9.376 1.00 92.62 100 SER A O 1
ATOM 852 N N . TYR A 1 101 ? 1.338 -0.176 -9.452 1.00 91.75 101 TYR A N 1
ATOM 853 C CA . TYR A 1 101 ? 1.962 0.497 -10.584 1.00 91.75 101 TYR A CA 1
ATOM 854 C C . TYR A 1 101 ? 1.177 0.222 -11.877 1.00 91.75 101 TYR A C 1
ATOM 856 O O . TYR A 1 101 ? 0.811 -0.916 -12.159 1.00 91.75 101 TYR A O 1
ATOM 864 N N . VAL A 1 102 ? 0.929 1.280 -12.656 1.00 88.69 102 VAL A N 1
ATOM 865 C CA . VAL A 1 102 ? 0.286 1.196 -13.972 1.00 88.69 102 VAL A CA 1
ATOM 866 C C . VAL A 1 102 ? 1.381 1.071 -15.024 1.00 88.69 102 VAL A C 1
ATOM 868 O O . VAL A 1 102 ? 2.143 2.021 -15.247 1.00 88.69 102 VAL A O 1
ATOM 871 N N . ASN A 1 103 ? 1.447 -0.089 -15.671 1.00 81.62 103 ASN A N 1
ATOM 872 C CA . ASN A 1 103 ? 2.294 -0.278 -16.840 1.00 81.62 103 ASN A CA 1
ATOM 873 C C . ASN A 1 103 ? 1.699 0.516 -18.012 1.00 81.62 103 ASN A C 1
ATOM 875 O O . ASN A 1 103 ? 0.529 0.353 -18.344 1.00 81.62 103 ASN A O 1
ATOM 879 N N . LYS A 1 104 ? 2.506 1.387 -18.623 1.00 80.75 104 LYS A N 1
ATOM 880 C CA . LYS A 1 104 ? 2.076 2.237 -19.743 1.00 80.75 104 LYS A CA 1
ATOM 881 C C . LYS A 1 104 ? 1.959 1.484 -21.070 1.00 80.75 104 LYS A C 1
ATOM 883 O O . LYS A 1 104 ? 1.387 2.027 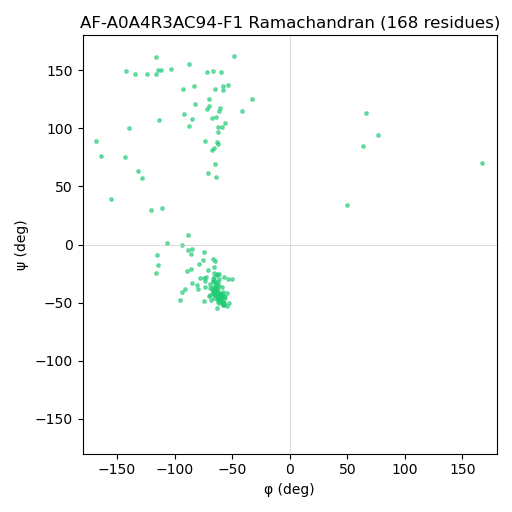-22.005 1.00 80.75 104 LYS A O 1
ATOM 888 N N . ASP A 1 105 ? 2.498 0.272 -21.142 1.00 82.75 105 ASP A N 1
ATOM 889 C CA . ASP A 1 105 ? 2.490 -0.553 -22.351 1.00 82.75 105 ASP A CA 1
ATOM 890 C C . ASP A 1 105 ? 1.200 -1.380 -22.491 1.00 82.75 105 ASP A C 1
ATOM 892 O O . ASP A 1 105 ? 0.992 -2.028 -23.513 1.00 82.75 105 ASP A O 1
ATOM 896 N N . LEU A 1 106 ? 0.342 -1.388 -21.464 1.00 79.25 106 LEU A N 1
ATOM 897 C CA . LEU A 1 106 ? -0.938 -2.092 -21.453 1.00 79.25 106 LEU A CA 1
ATOM 898 C C . LEU A 1 106 ? -2.098 -1.089 -21.389 1.00 79.25 106 LEU A C 1
ATOM 900 O O . LEU A 1 106 ? -1.940 -0.010 -20.809 1.00 79.25 106 LEU A O 1
ATOM 904 N N . PRO A 1 107 ? -3.274 -1.428 -21.951 1.00 82.88 107 PRO A N 1
ATOM 905 C CA . PRO A 1 107 ? -4.463 -0.605 -21.789 1.00 82.88 107 PRO A CA 1
ATOM 906 C C . PRO A 1 107 ? -4.789 -0.439 -20.302 1.00 82.88 107 PRO A C 1
ATOM 908 O O . PRO A 1 107 ? -4.716 -1.386 -19.516 1.00 82.88 107 PRO A O 1
ATOM 911 N N . PHE A 1 108 ? -5.129 0.788 -19.910 1.00 84.31 108 PHE A N 1
ATOM 912 C CA . PHE A 1 108 ? -5.458 1.091 -18.525 1.00 84.31 108 PHE A CA 1
ATOM 913 C C . PHE A 1 108 ? -6.795 0.451 -18.142 1.00 84.31 108 PHE A C 1
ATOM 915 O O . PHE A 1 108 ? -7.833 0.808 -18.696 1.00 84.31 108 PHE A O 1
ATOM 922 N N . ASP A 1 109 ? -6.764 -0.440 -17.150 1.00 83.50 109 ASP A N 1
ATOM 923 C CA . ASP A 1 109 ? -7.961 -0.965 -16.501 1.00 83.50 109 ASP A CA 1
ATOM 924 C C . ASP A 1 109 ? -8.021 -0.497 -15.034 1.00 83.50 109 ASP A C 1
ATOM 926 O O . ASP A 1 109 ? -7.260 -0.999 -14.194 1.00 83.50 109 ASP A O 1
ATOM 930 N N . PRO A 1 110 ? -8.921 0.440 -14.677 1.00 82.31 110 PRO A N 1
ATOM 931 C CA . PRO A 1 110 ? -9.026 0.934 -13.309 1.00 82.31 110 PRO A CA 1
ATOM 932 C C . PRO A 1 110 ? -9.282 -0.186 -12.292 1.00 82.31 110 PRO A C 1
ATOM 934 O O . PRO A 1 110 ? -8.819 -0.073 -11.156 1.00 82.31 110 PRO A O 1
ATOM 937 N N . TYR A 1 111 ? -9.926 -1.292 -12.682 1.00 82.25 111 TYR A N 1
ATOM 938 C CA . TYR A 1 111 ? -10.201 -2.423 -11.792 1.00 82.25 111 TYR A CA 1
ATOM 939 C C . TYR A 1 111 ? -8.958 -3.153 -11.308 1.00 82.25 111 TYR A C 1
ATOM 941 O O . TYR A 1 111 ? -8.970 -3.744 -10.229 1.00 82.25 111 TYR A O 1
ATOM 949 N N . HIS A 1 112 ? -7.892 -3.115 -12.100 1.00 85.94 112 HIS A N 1
ATOM 950 C CA . HIS A 1 112 ? -6.642 -3.791 -11.780 1.00 85.94 112 HIS A CA 1
ATOM 951 C C . HIS A 1 112 ? -5.697 -2.905 -10.966 1.00 85.94 112 HIS A C 1
ATOM 953 O O . HIS A 1 112 ? -4.831 -3.417 -10.253 1.00 85.94 112 HIS A O 1
ATOM 959 N N . TYR A 1 113 ? -5.862 -1.581 -11.050 1.00 88.94 113 TYR A N 1
ATOM 960 C CA . TYR A 1 113 ? -4.902 -0.625 -10.498 1.00 88.94 113 TYR A CA 1
ATOM 961 C C . TYR A 1 113 ? -5.436 0.220 -9.344 1.00 88.94 113 TYR A C 1
ATOM 963 O O . TYR A 1 113 ? -4.625 0.800 -8.616 1.00 88.94 113 TYR A O 1
ATOM 971 N N . THR A 1 114 ? -6.756 0.299 -9.155 1.00 92.00 114 THR A N 1
ATOM 972 C CA . THR A 1 114 ? -7.381 1.165 -8.144 1.00 92.00 114 THR A CA 1
ATOM 973 C C . THR A 1 114 ? -8.134 0.386 -7.071 1.00 92.00 114 THR A C 1
ATOM 975 O O . THR A 1 114 ? -8.703 -0.670 -7.325 1.00 92.00 114 THR A O 1
ATOM 978 N N . ILE A 1 115 ? -8.123 0.914 -5.849 1.00 93.75 115 ILE A N 1
ATOM 979 C CA . ILE A 1 115 ? -8.797 0.357 -4.673 1.00 93.75 115 ILE A CA 1
ATOM 980 C C . ILE A 1 115 ? -9.533 1.484 -3.947 1.00 93.75 115 ILE A C 1
ATOM 982 O O . ILE A 1 115 ? -9.042 2.615 -3.936 1.00 93.75 115 ILE A O 1
ATOM 986 N N . SER A 1 116 ? -10.681 1.207 -3.321 1.00 93.56 116 SER A N 1
ATOM 987 C CA . SER A 1 116 ? -11.293 2.199 -2.431 1.00 93.56 116 SER A CA 1
ATOM 988 C C . SER A 1 116 ? -10.416 2.414 -1.196 1.00 93.56 116 SER A C 1
ATOM 990 O O . SER A 1 116 ? -9.705 1.510 -0.746 1.00 93.56 116 SER A O 1
ATOM 992 N N . LYS A 1 117 ? -10.432 3.618 -0.627 1.00 93.75 117 LYS A N 1
ATOM 993 C CA . LYS A 1 117 ? -9.662 3.935 0.582 1.00 93.75 117 LYS A CA 1
ATOM 994 C C . LYS A 1 117 ? -10.106 3.077 1.765 1.00 93.75 117 LYS A C 1
ATOM 996 O O . LYS A 1 117 ? -9.267 2.630 2.547 1.00 93.75 117 LYS A O 1
ATOM 1001 N N . LEU A 1 118 ? -11.405 2.780 1.850 1.00 93.62 118 LEU A N 1
ATOM 1002 C CA . LEU A 1 118 ? -11.954 1.833 2.820 1.00 93.62 118 LEU A CA 1
ATOM 1003 C C . LEU A 1 118 ? -11.313 0.447 2.679 1.00 93.62 118 LEU A C 1
ATOM 1005 O O . LEU A 1 118 ? -10.806 -0.104 3.659 1.00 93.62 118 LEU A O 1
ATOM 1009 N N . ASP A 1 119 ? -11.291 -0.107 1.467 1.00 94.50 119 ASP A N 1
ATOM 1010 C CA . ASP A 1 119 ? -10.714 -1.427 1.230 1.00 94.50 119 ASP A CA 1
ATOM 10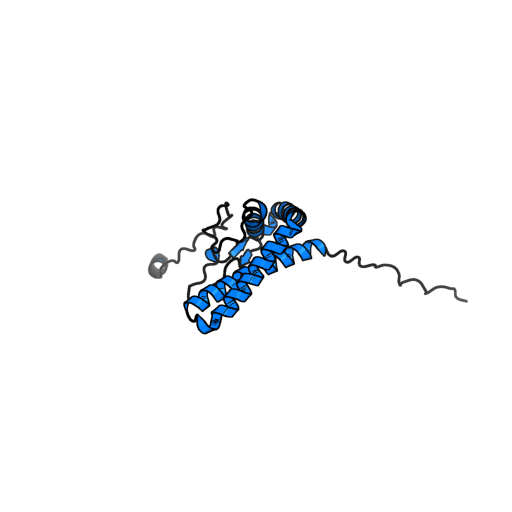11 C C . ASP A 1 119 ? -9.192 -1.433 1.391 1.00 94.50 119 ASP A C 1
ATOM 1013 O O . ASP A 1 119 ? -8.639 -2.390 1.930 1.00 94.50 119 ASP A O 1
ATOM 1017 N N . LEU A 1 120 ? -8.501 -0.345 1.043 1.00 95.94 120 LEU A N 1
ATOM 1018 C CA . LEU A 1 120 ? -7.077 -0.185 1.330 1.00 95.94 120 LEU A CA 1
ATOM 1019 C C . LEU A 1 120 ? -6.781 -0.330 2.826 1.00 95.94 120 LEU A C 1
ATOM 1021 O O . LEU A 1 120 ? -5.842 -1.029 3.212 1.00 95.94 120 LEU A O 1
ATOM 1025 N N . TYR A 1 121 ? -7.584 0.308 3.675 1.00 95.88 121 TYR A N 1
ATOM 1026 C CA . TYR A 1 121 ? -7.439 0.199 5.122 1.00 95.88 121 TYR A CA 1
ATOM 1027 C C . TYR A 1 121 ? -7.708 -1.221 5.622 1.00 95.88 121 TYR A C 1
ATOM 1029 O O . TYR A 1 121 ? -6.953 -1.717 6.460 1.00 95.88 121 TYR A O 1
ATOM 1037 N N . ARG A 1 122 ? -8.704 -1.918 5.060 1.00 95.12 122 ARG A N 1
ATOM 1038 C CA . ARG A 1 122 ? -8.966 -3.336 5.371 1.00 95.12 122 ARG A CA 1
ATOM 1039 C C . ARG A 1 122 ? -7.796 -4.231 4.960 1.00 95.12 122 ARG A C 1
ATOM 1041 O O . ARG A 1 122 ? -7.374 -5.072 5.748 1.00 95.12 122 ARG A O 1
ATOM 1048 N N . VAL A 1 123 ? -7.216 -4.005 3.779 1.00 96.38 123 VAL A N 1
ATOM 1049 C CA . VAL A 1 123 ? -6.028 -4.723 3.289 1.00 96.38 123 VAL A CA 1
ATOM 1050 C C . VAL A 1 123 ? -4.839 -4.503 4.216 1.00 96.38 123 VAL A C 1
ATOM 1052 O O . VAL A 1 123 ? -4.176 -5.465 4.598 1.00 96.38 123 VAL A O 1
ATOM 1055 N N . ILE A 1 124 ? -4.571 -3.258 4.613 1.00 96.44 124 ILE A N 1
ATOM 1056 C CA . ILE A 1 124 ? -3.486 -2.942 5.549 1.00 96.44 124 ILE A CA 1
ATOM 1057 C C . ILE A 1 124 ? -3.720 -3.636 6.892 1.00 96.44 124 ILE A C 1
ATOM 1059 O O . ILE A 1 124 ? -2.794 -4.266 7.403 1.00 96.44 124 ILE A O 1
ATOM 1063 N N . ASN A 1 125 ? -4.940 -3.573 7.437 1.00 95.25 125 ASN A N 1
ATOM 1064 C CA . ASN A 1 125 ? -5.270 -4.240 8.695 1.00 95.25 125 ASN A CA 1
ATOM 1065 C C . ASN A 1 125 ? -5.000 -5.740 8.630 1.00 95.25 125 ASN A C 1
ATOM 1067 O O . ASN A 1 125 ? -4.251 -6.282 9.441 1.00 95.25 125 ASN A O 1
ATOM 1071 N N . TYR A 1 126 ? -5.544 -6.381 7.603 1.00 95.31 126 TYR A N 1
ATOM 1072 C CA . TYR A 1 126 ? -5.433 -7.814 7.424 1.00 95.31 126 TYR A CA 1
ATOM 1073 C C . TYR A 1 126 ? -3.979 -8.256 7.224 1.00 95.31 126 TYR A C 1
ATOM 1075 O O . TYR A 1 126 ? -3.454 -9.077 7.973 1.00 95.31 126 TYR A O 1
ATOM 1083 N N . TYR A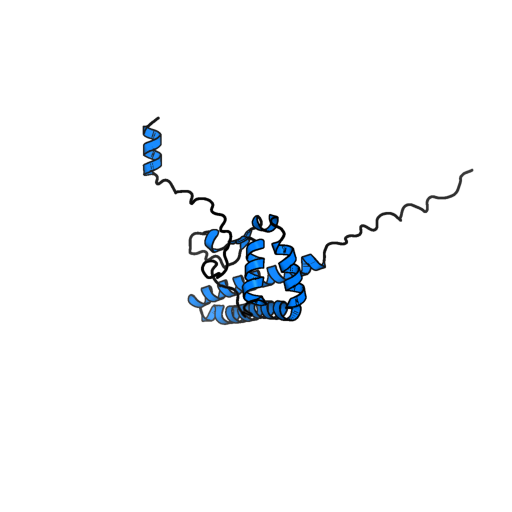 1 127 ? -3.283 -7.681 6.242 1.00 96.44 127 TYR A N 1
ATOM 1084 C CA . TYR A 1 127 ? -1.952 -8.150 5.869 1.00 96.44 127 TYR A CA 1
ATOM 1085 C C . TYR A 1 127 ? -0.879 -7.745 6.872 1.00 96.44 127 TYR A C 1
ATOM 1087 O O . TYR A 1 127 ? -0.091 -8.592 7.280 1.00 96.44 127 TYR A O 1
ATOM 1095 N N . ILE A 1 128 ? -0.826 -6.475 7.275 1.00 96.50 128 ILE A N 1
ATOM 1096 C CA . ILE A 1 128 ? 0.273 -5.978 8.115 1.00 96.50 128 ILE A CA 1
ATOM 1097 C C . ILE A 1 128 ? 0.050 -6.342 9.580 1.00 96.50 128 ILE A C 1
ATOM 1099 O O . ILE A 1 128 ? 1.021 -6.612 10.283 1.00 96.50 128 ILE A O 1
ATOM 1103 N N . PHE A 1 129 ? -1.200 -6.357 10.045 1.00 95.00 129 PHE A N 1
ATOM 1104 C CA . PHE A 1 129 ? -1.485 -6.378 11.474 1.00 95.00 129 PHE A CA 1
ATOM 1105 C C . PHE A 1 129 ? -2.205 -7.626 12.003 1.00 95.00 129 PHE A C 1
ATOM 1107 O O . PHE A 1 129 ? -2.096 -7.902 13.202 1.00 95.00 129 PHE A O 1
ATOM 1114 N N . GLU A 1 130 ? -2.950 -8.353 11.168 1.00 93.06 130 GLU A N 1
ATOM 1115 C CA . GLU A 1 130 ? -3.564 -9.639 11.539 1.00 93.06 130 GLU A CA 1
ATOM 1116 C C . GLU A 1 130 ? -2.684 -10.819 11.108 1.00 93.06 130 GLU A C 1
ATOM 1118 O O . GLU A 1 130 ? -2.402 -11.704 11.908 1.00 93.06 130 GLU A O 1
ATOM 1123 N N . LYS A 1 131 ? -2.199 -10.811 9.860 1.00 94.69 131 LYS A N 1
ATOM 1124 C CA . LYS A 1 131 ? -1.322 -11.852 9.295 1.00 94.69 131 LYS A CA 1
ATOM 1125 C C . LYS A 1 131 ? 0.171 -11.607 9.519 1.00 94.69 131 LYS A C 1
ATOM 1127 O O . LYS A 1 131 ? 0.979 -12.438 9.106 1.00 94.69 131 LYS A O 1
ATOM 1132 N N . ASP A 1 132 ? 0.530 -10.460 10.093 1.00 94.25 132 ASP A N 1
ATOM 1133 C CA . ASP A 1 132 ? 1.910 -10.018 10.335 1.00 94.25 132 ASP A CA 1
ATOM 1134 C C . ASP A 1 132 ? 2.830 -10.111 9.095 1.00 94.25 132 ASP A C 1
ATOM 1136 O O . ASP A 1 132 ? 4.038 -10.342 9.171 1.00 94.25 132 ASP A O 1
ATOM 1140 N N . LYS A 1 133 ? 2.291 -9.889 7.894 1.00 95.31 133 LYS A N 1
ATOM 1141 C CA . LYS A 1 133 ? 3.071 -9.929 6.652 1.00 95.31 133 LYS A CA 1
ATOM 1142 C C . LYS A 1 133 ? 3.993 -8.719 6.548 1.00 95.31 133 LYS A C 1
ATOM 1144 O O . LYS A 1 133 ? 3.695 -7.623 7.019 1.00 95.31 133 LYS A O 1
ATOM 1149 N N . ASN A 1 134 ? 5.135 -8.927 5.901 1.00 95.62 134 ASN A N 1
ATOM 1150 C CA . ASN A 1 134 ? 6.125 -7.876 5.646 1.00 95.62 134 ASN A CA 1
ATOM 1151 C C . ASN A 1 134 ? 5.942 -7.199 4.286 1.00 95.62 134 ASN A C 1
ATOM 1153 O O . ASN A 1 134 ? 6.698 -6.296 3.952 1.00 95.62 134 ASN A O 1
ATOM 1157 N N . VAL A 1 135 ? 4.951 -7.639 3.512 1.00 95.25 135 VAL A N 1
ATOM 1158 C CA . VAL A 1 135 ? 4.600 -7.108 2.198 1.00 95.25 135 VAL A CA 1
ATOM 1159 C C . VAL A 1 135 ? 3.084 -7.115 2.045 1.00 95.25 135 VAL A C 1
ATOM 1161 O O . VAL A 1 135 ? 2.390 -7.966 2.605 1.00 95.25 135 VAL A O 1
ATOM 1164 N N . LEU A 1 136 ? 2.583 -6.156 1.280 1.00 96.38 136 LEU A N 1
ATOM 1165 C CA . LEU A 1 136 ? 1.216 -6.123 0.784 1.00 96.38 136 LEU A CA 1
ATOM 1166 C C . LEU A 1 136 ? 1.150 -6.888 -0.546 1.00 96.38 136 LEU A C 1
ATOM 1168 O O . LEU A 1 136 ? 2.158 -6.957 -1.257 1.00 96.38 136 LEU A O 1
ATOM 1172 N N . PRO A 1 137 ? -0.021 -7.421 -0.922 1.00 94.62 137 PRO A N 1
ATOM 1173 C CA . PRO A 1 137 ? -0.219 -8.022 -2.234 1.00 94.62 137 PRO A CA 1
ATOM 1174 C C . PRO A 1 137 ? 0.173 -7.079 -3.372 1.00 94.62 137 PRO A C 1
ATOM 1176 O O . PRO A 1 137 ? -0.144 -5.891 -3.373 1.00 94.62 137 PRO A O 1
ATOM 1179 N N . LYS A 1 138 ? 0.859 -7.615 -4.381 1.00 90.75 138 LYS A N 1
ATOM 1180 C CA . LYS A 1 138 ? 1.245 -6.838 -5.566 1.00 90.75 138 LYS A CA 1
ATOM 1181 C C . LYS A 1 138 ? 0.028 -6.473 -6.423 1.00 90.75 138 LYS A C 1
ATOM 1183 O O . LYS A 1 138 ? -0.110 -5.336 -6.870 1.00 90.75 138 LYS A O 1
ATOM 1188 N N . LYS A 1 139 ? -0.868 -7.445 -6.615 1.00 87.81 139 LYS A N 1
ATOM 1189 C CA . LYS A 1 139 ? -2.098 -7.331 -7.408 1.00 87.81 139 LYS A CA 1
ATOM 1190 C C . LYS A 1 139 ? -3.330 -7.401 -6.517 1.00 87.81 139 LYS A C 1
ATOM 1192 O O . LYS A 1 139 ? -3.316 -8.110 -5.511 1.00 87.81 139 LYS A O 1
ATOM 1197 N N . LEU A 1 140 ? -4.399 -6.726 -6.937 1.00 88.31 140 LEU A N 1
ATOM 1198 C CA . LEU A 1 140 ? -5.680 -6.740 -6.229 1.00 88.31 140 LEU A CA 1
ATOM 1199 C C . LEU A 1 140 ? -6.350 -8.120 -6.237 1.00 88.31 140 LEU A C 1
ATOM 1201 O O . LEU A 1 140 ? -6.994 -8.495 -5.266 1.00 88.31 140 LEU A O 1
ATOM 1205 N N . GLU A 1 141 ? -6.148 -8.903 -7.297 1.00 85.25 141 GLU A N 1
ATOM 1206 C CA . GLU A 1 141 ? -6.645 -10.283 -7.415 1.00 85.25 141 GLU A CA 1
ATOM 1207 C C . GLU A 1 141 ? -6.074 -11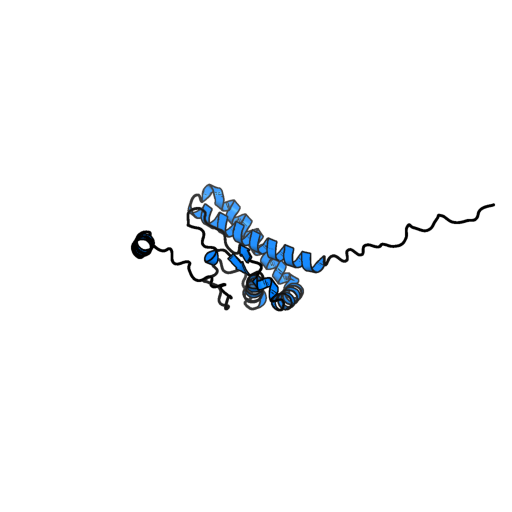.228 -6.349 1.00 85.25 141 GLU A C 1
ATOM 1209 O O . GLU A 1 141 ? -6.712 -12.213 -5.997 1.00 85.25 141 GLU A O 1
ATOM 1214 N N . ASN A 1 142 ? -4.894 -10.913 -5.807 1.00 86.81 142 ASN A N 1
ATOM 1215 C CA . ASN A 1 142 ? -4.218 -11.737 -4.805 1.00 86.81 142 ASN A CA 1
ATOM 1216 C C . ASN A 1 142 ? -4.645 -11.379 -3.369 1.00 86.81 142 ASN A C 1
ATOM 1218 O O . ASN A 1 142 ? -4.006 -11.808 -2.410 1.00 86.81 142 ASN A O 1
ATOM 1222 N N . ILE A 1 143 ? -5.653 -10.522 -3.192 1.00 89.44 143 ILE A N 1
ATOM 1223 C CA . ILE A 1 143 ? -6.134 -10.121 -1.872 1.00 89.44 143 ILE A CA 1
ATOM 1224 C C . ILE A 1 143 ? -7.093 -11.192 -1.329 1.00 89.44 143 ILE A C 1
ATOM 1226 O O . ILE A 1 143 ? -8.130 -11.459 -1.919 1.00 89.44 143 ILE A O 1
ATOM 1230 N N . GLU A 1 144 ? -6.761 -11.769 -0.169 1.00 85.19 144 GLU A N 1
ATOM 1231 C CA . GLU A 1 144 ? -7.528 -12.839 0.493 1.00 85.19 144 GLU A CA 1
ATOM 1232 C C . GLU A 1 144 ? -8.831 -12.359 1.165 1.00 85.19 144 GLU A C 1
ATOM 1234 O O . GLU A 1 144 ? -9.614 -13.174 1.651 1.00 85.19 144 GLU A O 1
ATOM 1239 N N . ILE A 1 145 ? -9.079 -11.047 1.217 1.00 86.56 145 ILE A N 1
ATOM 1240 C CA . ILE A 1 145 ? -10.306 -10.468 1.781 1.00 86.56 145 ILE A CA 1
ATOM 1241 C C . ILE A 1 145 ? -11.266 -10.018 0.680 1.00 86.56 145 ILE A C 1
ATOM 1243 O O . ILE A 1 145 ? -10.851 -9.606 -0.402 1.00 86.56 145 ILE A O 1
ATOM 1247 N N . SER A 1 146 ? -12.568 -10.045 0.973 1.00 79.94 146 SER A N 1
ATOM 1248 C CA . SER A 1 146 ? -13.587 -9.558 0.046 1.00 79.94 146 SER A CA 1
ATOM 1249 C C . SER A 1 146 ? -13.484 -8.042 -0.138 1.00 79.94 146 SER A C 1
ATOM 1251 O O . SER A 1 146 ? -13.809 -7.248 0.753 1.00 79.94 146 SER A O 1
ATOM 1253 N N . LEU A 1 147 ? -13.032 -7.653 -1.327 1.00 78.06 147 LEU A N 1
ATOM 1254 C CA . LEU A 1 147 ? -13.059 -6.275 -1.799 1.00 78.06 147 LEU A CA 1
ATOM 1255 C C . LEU A 1 147 ? -14.438 -5.971 -2.374 1.00 78.06 147 LEU A C 1
ATOM 1257 O O . LEU A 1 147 ? -14.979 -6.771 -3.147 1.00 78.06 147 LEU A O 1
ATOM 1261 N N . LYS A 1 148 ? -14.991 -4.801 -2.055 1.00 64.44 148 LYS A N 1
ATOM 1262 C CA . LYS A 1 148 ? -16.132 -4.282 -2.805 1.00 64.44 148 LYS A CA 1
ATOM 1263 C C . LYS A 1 148 ? -15.605 -3.800 -4.148 1.00 64.44 148 LYS A C 1
ATOM 1265 O O . LYS A 1 148 ? -15.227 -2.647 -4.331 1.00 64.44 148 LYS A O 1
ATOM 1270 N N . LYS A 1 149 ? -15.566 -4.703 -5.128 1.00 56.97 149 LYS A N 1
ATOM 1271 C CA . LYS A 1 149 ? -15.384 -4.293 -6.519 1.00 56.97 149 LYS A CA 1
ATOM 1272 C C . LYS A 1 149 ? -16.615 -3.471 -6.889 1.00 56.97 149 LYS A C 1
ATOM 1274 O O . LYS A 1 149 ? -17.704 -4.028 -6.990 1.00 56.97 149 LYS A O 1
ATOM 1279 N N . ASN A 1 150 ? -16.451 -2.161 -7.069 1.00 49.72 150 ASN A N 1
ATOM 1280 C CA . ASN A 1 150 ? -17.486 -1.310 -7.650 1.00 49.72 150 ASN A CA 1
ATOM 1281 C C . ASN A 1 150 ? -17.739 -1.789 -9.080 1.00 49.72 150 ASN A C 1
ATOM 1283 O O . ASN A 1 150 ? -17.096 -1.323 -10.016 1.00 49.72 150 ASN A O 1
ATOM 1287 N N . SER A 1 151 ? -18.625 -2.768 -9.257 1.00 38.75 151 SER A N 1
ATOM 1288 C CA . SER A 1 151 ? -19.037 -3.255 -10.564 1.00 38.75 151 SER A CA 1
ATOM 1289 C C . SER A 1 151 ? -19.788 -2.135 -11.288 1.00 38.75 151 SER A C 1
ATOM 1291 O O . SER A 1 151 ? -21.018 -2.099 -11.299 1.00 38.75 151 SER A O 1
ATOM 1293 N N . HIS A 1 152 ? -19.074 -1.217 -11.937 1.00 42.00 152 HIS A N 1
ATOM 1294 C CA . HIS A 1 152 ? -19.595 -0.735 -13.197 1.00 42.00 152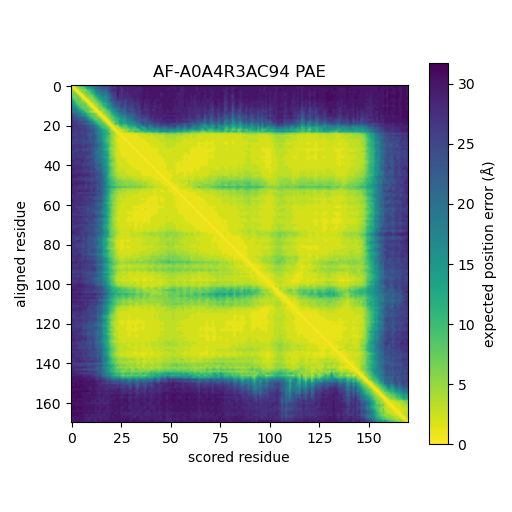 HIS A CA 1
ATOM 1295 C C . HIS A 1 152 ? -19.637 -1.974 -14.078 1.00 42.00 152 HIS A C 1
ATOM 1297 O O . HIS A 1 152 ? -18.613 -2.606 -14.341 1.00 42.00 152 HIS A O 1
ATOM 1303 N N . LYS A 1 153 ? -20.862 -2.371 -14.443 1.00 36.50 153 LYS A N 1
ATOM 1304 C CA . LYS A 1 153 ? -21.114 -3.230 -15.597 1.00 36.50 153 LYS A CA 1
ATOM 1305 C C . LYS A 1 153 ? -20.067 -2.886 -16.645 1.00 36.50 153 LYS A C 1
ATOM 1307 O O . LYS A 1 153 ? -19.931 -1.710 -16.986 1.00 36.50 153 LYS A O 1
ATOM 1312 N N . SER A 1 154 ? -19.338 -3.894 -17.112 1.00 34.66 154 SER A N 1
ATOM 1313 C CA . SER A 1 154 ? -18.575 -3.785 -18.343 1.00 34.66 154 SER A CA 1
ATOM 1314 C C . SER A 1 154 ? -19.452 -3.039 -19.342 1.00 34.66 154 SER A C 1
ATOM 1316 O O . SER A 1 154 ? -20.551 -3.493 -19.672 1.00 34.66 154 SER A O 1
ATOM 1318 N N . ILE A 1 155 ? -19.023 -1.843 -19.749 1.00 41.22 155 ILE A N 1
ATOM 1319 C CA . ILE A 1 155 ? -19.597 -1.216 -20.930 1.00 41.22 155 ILE A CA 1
ATOM 1320 C C . ILE A 1 155 ? -19.237 -2.205 -22.025 1.00 41.22 155 ILE A C 1
ATOM 1322 O O . ILE A 1 155 ? -18.074 -2.339 -22.400 1.00 41.22 155 ILE A O 1
ATOM 1326 N N . LYS A 1 156 ? -20.223 -3.016 -22.410 1.00 36.91 156 LYS A N 1
ATOM 1327 C CA . LYS A 1 156 ? -20.144 -3.895 -23.560 1.00 36.91 156 LYS A CA 1
ATOM 1328 C C . LYS A 1 156 ? -19.820 -2.941 -24.706 1.00 36.91 156 LYS A C 1
ATOM 1330 O O . LYS A 1 156 ? -20.667 -2.129 -25.066 1.00 36.91 156 LYS A O 1
ATOM 1335 N N . LEU A 1 157 ? -18.567 -2.932 -25.159 1.00 43.50 157 LEU A N 1
ATOM 1336 C CA . LEU A 1 157 ? -18.182 -2.235 -26.377 1.00 43.50 157 LEU A CA 1
ATOM 1337 C C . LEU A 1 157 ? -19.038 -2.872 -27.468 1.00 43.50 157 LEU A C 1
ATOM 1339 O O . LEU A 1 157 ? -18.795 -4.015 -27.849 1.00 43.50 157 LEU A O 1
ATOM 1343 N N . GLN A 1 158 ? -20.113 -2.187 -27.857 1.00 43.47 158 GLN A N 1
ATOM 1344 C CA . GLN A 1 158 ? -20.891 -2.577 -29.018 1.00 43.47 158 GLN A CA 1
ATOM 1345 C C . GLN A 1 158 ? -19.922 -2.513 -30.193 1.00 43.47 158 GLN A C 1
ATOM 1347 O O . GLN A 1 158 ? -19.345 -1.460 -30.473 1.00 43.47 158 GLN A O 1
ATOM 1352 N N . ASN A 1 159 ? -19.674 -3.658 -30.825 1.00 48.47 159 ASN A N 1
ATOM 1353 C CA . ASN A 1 159 ? -18.902 -3.688 -32.058 1.00 48.47 159 ASN A CA 1
ATOM 1354 C C . ASN A 1 159 ? -19.639 -2.837 -33.101 1.00 48.47 159 ASN A C 1
ATOM 1356 O O . ASN A 1 159 ? -20.868 -2.795 -33.100 1.00 48.47 159 ASN A O 1
ATOM 1360 N N . GLU A 1 160 ? -18.910 -2.199 -34.019 1.00 53.62 160 GLU A N 1
ATOM 1361 C CA . GLU A 1 160 ? -19.483 -1.336 -35.071 1.00 53.62 160 GLU A CA 1
ATOM 1362 C C . GLU A 1 160 ? -20.638 -2.014 -35.836 1.00 53.62 160 GLU A C 1
ATOM 1364 O O . GLU A 1 160 ? -21.594 -1.362 -36.243 1.00 53.62 160 GLU A O 1
ATOM 1369 N N . GLN A 1 161 ? -20.610 -3.346 -35.943 1.00 52.12 161 GLN A N 1
ATOM 1370 C CA . GLN A 1 161 ? -21.674 -4.156 -36.540 1.00 52.12 161 GLN A CA 1
ATOM 1371 C C . GLN A 1 161 ? -23.019 -4.091 -35.789 1.00 52.12 161 GLN A C 1
ATOM 1373 O O . GLN A 1 161 ? -24.063 -4.143 -36.435 1.00 52.12 161 GLN A O 1
ATOM 1378 N N . GLU A 1 162 ? -23.021 -3.962 -34.457 1.00 51.91 162 GLU A N 1
ATOM 1379 C CA . GLU A 1 162 ? -24.248 -3.800 -33.658 1.00 51.91 162 GLU A CA 1
ATOM 1380 C C . GLU A 1 162 ? -24.834 -2.386 -33.833 1.00 51.91 162 GLU A C 1
ATOM 1382 O O . GLU A 1 162 ? -26.045 -2.240 -33.969 1.00 51.91 162 GLU A O 1
ATOM 1387 N N . ILE A 1 163 ? -23.982 -1.360 -33.951 1.00 56.84 163 ILE A N 1
ATOM 1388 C CA . ILE A 1 163 ? -24.403 0.035 -34.185 1.00 56.84 163 ILE A CA 1
ATOM 1389 C C . ILE A 1 163 ? -25.047 0.188 -35.573 1.00 56.84 163 ILE A C 1
ATOM 1391 O O . ILE A 1 163 ? -26.081 0.837 -35.714 1.00 56.84 163 ILE A O 1
ATOM 1395 N N . PHE A 1 164 ? -24.482 -0.451 -36.604 1.00 52.00 164 PHE A N 1
ATOM 1396 C CA . PHE A 1 164 ? -25.047 -0.414 -37.959 1.00 52.00 164 PHE A CA 1
ATOM 1397 C C . PHE A 1 164 ? -26.419 -1.097 -38.068 1.00 52.00 164 PHE A C 1
ATOM 1399 O O . PHE A 1 164 ? -27.248 -0.679 -38.875 1.00 52.00 164 PHE A O 1
ATOM 1406 N N . GLN A 1 165 ? -26.682 -2.128 -37.262 1.00 53.38 165 GLN A N 1
ATOM 1407 C CA . GLN A 1 165 ? -27.972 -2.825 -37.259 1.00 53.38 165 GLN A CA 1
ATOM 1408 C C . GLN A 1 165 ? -29.085 -2.004 -36.594 1.00 53.38 165 GLN A C 1
ATOM 1410 O O . GLN A 1 165 ? -30.234 -2.089 -37.026 1.00 53.38 165 GLN A O 1
ATOM 1415 N N . ASP A 1 166 ? -28.753 -1.183 -35.598 1.00 51.94 166 ASP A N 1
ATOM 1416 C CA . ASP A 1 166 ? -29.726 -0.318 -34.922 1.00 51.94 166 ASP A CA 1
ATOM 1417 C C . ASP A 1 166 ? -30.076 0.935 -35.744 1.00 51.94 166 ASP A C 1
ATOM 1419 O O . ASP A 1 166 ? -31.206 1.417 -35.682 1.00 51.94 166 ASP A O 1
ATOM 1423 N N . VAL A 1 167 ? -29.156 1.430 -36.580 1.00 56.19 167 VAL A N 1
ATOM 1424 C CA . VAL A 1 167 ? -29.423 2.554 -37.500 1.00 56.19 167 VAL A CA 1
ATOM 1425 C C . VAL A 1 167 ? -30.320 2.143 -38.675 1.00 56.19 167 VAL A C 1
ATOM 1427 O O . VAL A 1 167 ? -31.066 2.970 -39.181 1.00 56.19 167 VAL A O 1
ATOM 1430 N N . LEU A 1 168 ? -30.295 0.873 -39.093 1.00 51.47 168 LEU A N 1
ATOM 1431 C CA . LEU A 1 168 ? -31.128 0.361 -40.194 1.00 51.47 168 LEU A CA 1
ATOM 1432 C C . LEU A 1 168 ? -32.546 -0.060 -39.767 1.00 51.47 168 LEU A C 1
ATOM 1434 O O . LEU A 1 168 ? -33.339 -0.471 -40.615 1.00 51.47 168 LEU A O 1
ATOM 1438 N N . LYS A 1 169 ? -32.860 -0.010 -38.466 1.00 50.12 169 LYS A N 1
ATOM 1439 C CA . LYS A 1 169 ? -34.172 -0.389 -37.909 1.00 50.12 169 LYS A CA 1
ATOM 1440 C C . LYS A 1 169 ? -35.033 0.796 -37.453 1.00 50.12 169 LYS A C 1
ATOM 1442 O O . LYS A 1 169 ? -36.143 0.555 -36.979 1.00 50.12 169 LYS A O 1
ATOM 1447 N N . ASN A 1 170 ? -34.553 2.029 -37.618 1.00 43.22 170 ASN A N 1
ATOM 1448 C CA . ASN A 1 170 ? -35.343 3.263 -37.513 1.00 43.22 170 ASN A CA 1
ATOM 1449 C C . ASN A 1 170 ? -35.492 3.909 -38.892 1.00 43.22 170 ASN A C 1
ATOM 1451 O O . ASN A 1 170 ? -36.471 4.665 -39.065 1.00 43.22 170 ASN A O 1
#

Radius of gyration: 24.54 Å; Cα contacts (8 Å, |Δi|>4): 136; chains: 1; bounding box: 57×79×68 Å

pLDDT: mean 80.64, std 20.16, range [34.66, 98.25]

Sequence (170 aa):
MRVITTLAFLVLFPVVFSQNRSKDKFELEISRLITAKRQYEKFEEYTLKKPDRYKQLKDSSYHSYIGYIKKLKSNSKEFKNYINNAIKNTELDKELLMYSYVNKDLPFDPYHYTISKLDLYRVINYYIFEKDKNVLPKKLENIEISLKKNSHKSIKLQNEQEIFQDVLKN

Nearest PDB structures (foldseek):
  3apz-assembly2_B-3  TM=6.927E-01  e=4.441E+00  Arabidopsis thaliana

Solvent-accessible surface area (backbone atoms only — not comparable to full-atom values): 10236 Å² total; per-residue (Å²): 134,85,83,84,85,93,86,83,86,88,80,89,71,85,78,74,76,76,63,61,62,68,59,53,49,55,54,49,53,53,52,48,34,44,51,28,45,23,51,18,48,46,27,51,57,46,24,77,78,41,44,92,81,24,46,69,56,21,53,52,27,42,52,52,24,44,47,42,50,51,55,47,57,78,41,38,70,62,51,51,53,52,42,64,57,50,63,69,43,70,71,34,58,74,44,74,39,74,59,34,55,80,63,86,92,48,86,89,51,66,81,66,28,44,39,28,49,31,51,48,44,51,50,48,46,45,34,47,68,71,66,62,40,82,62,74,68,78,47,68,87,68,49,95,62,94,67,86,73,82,75,69,70,76,78,74,77,73,51,72,71,58,56,56,55,59,64,74,74,112

Secondary structure (DSSP, 8-state):
---------S-S--------HHHHHHHHHHHHHHHHHHHHHHHHHHHHH-HHHHHHHHHHHHHHHHHHHHHHHHTHHHHHHHHHHHTT-GGGGS-EEE-S---TTS---HHHHEEEHHHHHHHHIIIIIIS--SS--SSGGG-SS--------------HHHHHHHHTT-